Protein AF-A0A438CA06-F1 (afdb_monomer)

Solvent-accessible surface area (backbone atoms only — not comparable to full-atom values): 7254 Å² total; per-residue (Å²): 137,82,88,78,81,80,79,81,86,72,88,80,92,83,79,95,68,85,74,59,73,62,54,66,53,49,55,50,51,52,52,50,49,50,50,53,50,48,55,49,50,52,52,53,49,50,53,51,50,49,52,54,53,49,64,74,41,35,91,70,62,56,69,62,46,73,66,47,52,48,50,53,49,55,50,50,53,51,49,64,60,46,69,79,73,67,50,58,71,82,70,75,50,53,76,92,75,62,50,95,66,70,58,47,68,60,59,51,52,54,61,62,70,77,108

Mean predicted aligned error: 14.15 Å

InterPro domains:
  IPR037191 VPS9 domain superfamily [G3DSA:1.20.1050.80] (66-108)
  IPR037191 VPS9 domain superfamily [SSF109993] (46-101)
  IPR045046 Vacuolar protein sorting-associated protein 9-like [PTHR23101] (30-104)

Organism: Vitis vinifera (NCBI:txid29760)

Secondary structure (DSSP, 8-state):
----PPP-------SS----HHHHHHHHHHHHHHHHHHHHHHHHHHHHHHHHHHHHHHHHHTT-SHHHHHHHHHHHHHHHHHTTT--GGGGT--GGG--TTTTHHHHHHHHHHT-

pLDDT: mean 77.96, std 20.96, range [27.91, 98.12]

Foldseek 3Di:
DDDDDDDPDDDDDDDDDCPPPVPVVVVVVVVVVVVVVVVVVVVVVVVVVCCVVCVVCVVCPPCNDVVSVVVVVVVVVVCVVCVVDDDCVVVVNDPVRDDPCNPVVVVVVVVVVVD

Radius of gyration: 29.39 Å; Cα contacts (8 Å, |Δi|>4): 9; chains: 1; bounding box: 47×54×71 Å

Sequence (115 aa):
MRVQRMPIKGILLEGQGIISSGGWAQESAHNVGKILAFERKYAYFGMGLEKYVMTKLFSRTFAASPEDAKADQEISEKISLLQNFLRPEHLDIPAVLQNEASWLVFNLLDRLSLG

Structure (mmCIF, N/CA/C/O backbone):
data_AF-A0A438CA06-F1
#
_entry.id   AF-A0A438CA06-F1
#
loop_
_atom_site.group_PDB
_atom_site.id
_atom_site.type_symbol
_atom_site.label_atom_id
_atom_site.label_alt_id
_atom_site.label_comp_id
_atom_site.label_asym_id
_atom_site.label_entity_id
_atom_site.label_seq_id
_atom_site.pdbx_PDB_ins_code
_atom_site.Cartn_x
_atom_site.Cartn_y
_atom_site.Cartn_z
_atom_site.occupancy
_atom_site.B_iso_or_equiv
_atom_site.auth_seq_id
_atom_site.auth_comp_id
_atom_site.auth_asym_id
_atom_site.auth_atom_id
_atom_site.pdbx_PDB_model_num
ATOM 1 N N . MET A 1 1 ? -26.625 35.532 -50.909 1.00 38.56 1 MET A N 1
ATOM 2 C CA . MET A 1 1 ? -25.637 35.169 -49.866 1.00 38.56 1 MET A CA 1
ATOM 3 C C . MET A 1 1 ? -24.730 34.090 -50.429 1.00 38.56 1 MET A C 1
ATOM 5 O O . MET A 1 1 ? -25.235 33.037 -50.788 1.00 38.56 1 MET A O 1
ATOM 9 N N . ARG A 1 2 ? -23.436 34.364 -50.629 1.00 27.91 2 ARG A N 1
ATOM 10 C CA . ARG A 1 2 ? -22.525 33.424 -51.299 1.00 27.91 2 ARG A CA 1
ATOM 11 C C . ARG A 1 2 ? -21.562 32.849 -50.258 1.00 27.91 2 ARG A C 1
ATOM 13 O O . ARG A 1 2 ? -20.671 33.548 -49.791 1.00 27.91 2 ARG A O 1
ATOM 20 N N . VAL A 1 3 ? -21.811 31.599 -49.868 1.00 39.62 3 VAL A N 1
ATOM 21 C CA . VAL A 1 3 ? -20.962 30.810 -48.965 1.00 39.62 3 VAL A CA 1
ATOM 22 C C . VAL A 1 3 ? -19.601 30.627 -49.631 1.00 39.62 3 VAL A C 1
ATOM 24 O O . VAL A 1 3 ? -19.507 30.039 -50.708 1.00 39.62 3 VAL A O 1
ATOM 27 N N . GLN A 1 4 ? -18.556 31.161 -49.008 1.00 34.00 4 GLN A N 1
ATOM 28 C CA . GLN A 1 4 ? -17.185 31.058 -49.494 1.00 34.00 4 GLN A CA 1
ATOM 29 C C . GLN A 1 4 ? -16.543 29.837 -48.822 1.00 34.00 4 GLN A C 1
ATOM 31 O O . GLN A 1 4 ? -16.236 29.865 -47.632 1.00 34.00 4 GLN A O 1
ATOM 36 N N . ARG A 1 5 ? -16.410 28.724 -49.559 1.00 41.91 5 ARG A N 1
ATOM 37 C CA . ARG A 1 5 ? -15.628 27.567 -49.091 1.00 41.91 5 ARG A CA 1
ATOM 38 C C . ARG A 1 5 ? -14.157 27.969 -49.035 1.00 41.91 5 ARG A C 1
ATOM 40 O O . ARG A 1 5 ? -13.625 28.472 -50.022 1.00 41.91 5 ARG A O 1
ATOM 47 N N . MET A 1 6 ? -13.521 27.735 -47.892 1.00 30.11 6 MET A N 1
ATOM 48 C CA . MET A 1 6 ? -12.100 28.012 -47.700 1.00 30.11 6 MET A CA 1
ATOM 49 C C . MET A 1 6 ? -11.242 26.905 -48.331 1.00 30.11 6 MET A C 1
ATOM 51 O O . MET A 1 6 ? -11.548 25.726 -48.138 1.00 30.11 6 MET A O 1
ATOM 55 N N . PRO A 1 7 ? -10.180 27.248 -49.080 1.00 37.84 7 PRO A N 1
ATOM 56 C CA . PRO A 1 7 ? -9.285 26.258 -49.656 1.00 37.84 7 PRO A CA 1
ATOM 57 C C . PRO A 1 7 ? -8.347 25.685 -48.585 1.00 37.84 7 PRO A C 1
ATOM 59 O O . PRO A 1 7 ? -7.691 26.423 -47.848 1.00 37.84 7 PRO A O 1
ATOM 62 N N . ILE A 1 8 ? -8.262 24.354 -48.533 1.00 50.34 8 ILE A N 1
ATOM 63 C CA . ILE A 1 8 ? -7.212 23.627 -47.815 1.00 50.34 8 ILE A CA 1
ATOM 64 C C . ILE A 1 8 ? -5.898 23.950 -48.538 1.00 50.34 8 ILE A C 1
ATOM 66 O O . ILE A 1 8 ? -5.726 23.578 -49.699 1.00 50.34 8 ILE A O 1
ATOM 70 N N . LYS A 1 9 ? -5.004 24.711 -47.891 1.00 44.91 9 LYS A N 1
ATOM 71 C CA . LYS A 1 9 ? -3.716 25.138 -48.464 1.00 44.91 9 LYS A CA 1
ATOM 72 C C . LYS A 1 9 ? -2.793 23.931 -48.664 1.00 44.91 9 LYS A C 1
ATOM 74 O O . LYS A 1 9 ? -2.027 23.562 -47.780 1.00 44.91 9 LYS A O 1
ATOM 79 N N . GLY A 1 10 ? -2.871 23.348 -49.856 1.00 40.25 10 GLY A N 1
ATOM 80 C CA . GLY A 1 10 ? -1.798 22.575 -50.462 1.00 40.25 10 GLY A CA 1
ATOM 81 C C . GLY A 1 10 ? -0.692 23.515 -50.943 1.00 40.25 10 GLY A C 1
ATOM 82 O O . GLY A 1 10 ? -0.943 24.434 -51.716 1.00 40.25 10 GLY A O 1
ATOM 83 N N . ILE A 1 11 ? 0.495 23.296 -50.384 1.00 49.81 11 ILE A N 1
ATOM 84 C CA . ILE A 1 11 ? 1.853 23.534 -50.894 1.00 49.81 11 ILE A CA 1
ATOM 85 C C . ILE A 1 11 ? 1.920 24.276 -52.249 1.00 49.81 11 ILE A C 1
ATOM 87 O O . ILE A 1 11 ? 1.615 23.699 -53.289 1.00 49.81 11 ILE A O 1
ATOM 91 N N . LEU A 1 12 ? 2.417 25.519 -52.236 1.00 34.22 12 LEU A N 1
ATOM 92 C CA . LEU A 1 12 ? 2.944 26.204 -53.420 1.00 34.22 12 LEU A CA 1
ATOM 93 C C . LEU A 1 12 ? 4.355 26.714 -53.084 1.00 34.22 12 LEU A C 1
ATOM 95 O O . LEU A 1 12 ? 4.518 27.596 -52.241 1.00 34.22 12 LEU A O 1
ATOM 99 N N . LEU A 1 13 ? 5.363 26.099 -53.703 1.00 49.62 13 LEU A N 1
ATOM 100 C CA . LEU A 1 13 ? 6.709 26.655 -53.825 1.00 49.62 13 LEU A CA 1
ATOM 1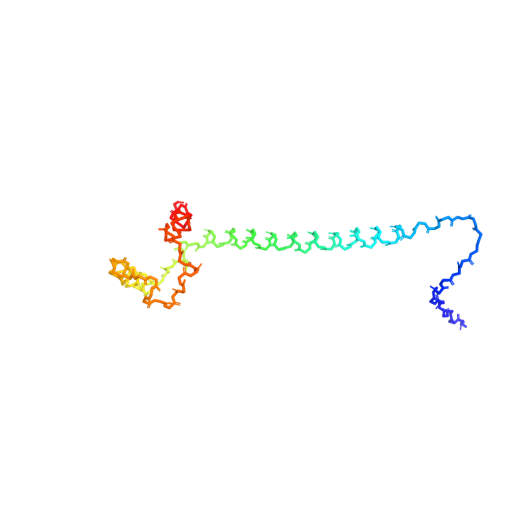01 C C . LEU A 1 13 ? 6.645 27.745 -54.897 1.00 49.62 13 LEU A C 1
ATOM 103 O O . LEU A 1 13 ? 6.065 27.467 -55.936 1.00 49.62 13 LEU A O 1
ATOM 107 N N . GLU A 1 14 ? 7.192 28.936 -54.633 1.00 38.28 14 GLU A N 1
ATOM 108 C CA . GLU A 1 14 ? 7.931 29.810 -55.571 1.00 38.28 14 GLU A CA 1
ATOM 109 C C . GLU A 1 14 ? 8.142 31.202 -54.938 1.00 38.28 14 GLU A C 1
ATOM 111 O O . GLU A 1 14 ? 7.212 31.805 -54.406 1.00 38.28 14 GLU A O 1
ATOM 116 N N . GLY A 1 15 ? 9.375 31.717 -55.026 1.00 37.81 15 GLY A N 1
ATOM 117 C CA . GLY A 1 15 ? 9.696 33.129 -54.780 1.00 37.81 15 GLY A CA 1
ATOM 118 C C . GLY A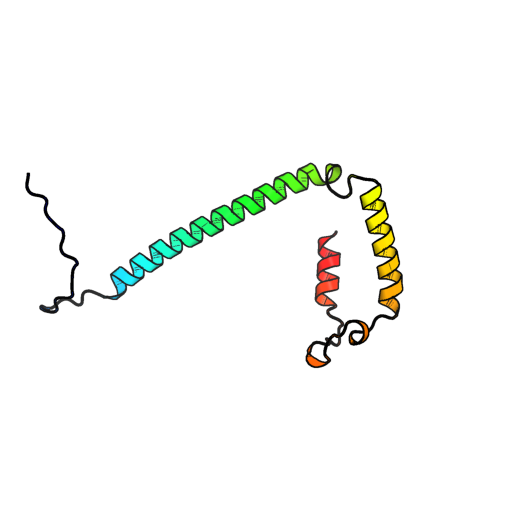 1 15 ? 10.293 33.451 -53.407 1.00 37.81 15 GLY A C 1
ATOM 119 O O . GLY A 1 15 ? 9.577 33.816 -52.487 1.00 37.81 15 GLY A O 1
ATOM 120 N N . GLN A 1 16 ? 11.624 33.343 -53.308 1.00 41.09 16 GLN A N 1
ATOM 121 C CA . GLN A 1 16 ? 12.516 34.023 -52.347 1.00 41.09 16 GLN A CA 1
ATOM 122 C C . GLN A 1 16 ? 11.891 34.429 -51.002 1.00 41.09 16 GLN A C 1
ATOM 124 O O . GLN A 1 16 ? 11.510 35.569 -50.757 1.00 41.09 16 GLN A O 1
ATOM 129 N N . GLY A 1 17 ? 11.865 33.467 -50.097 1.00 39.38 17 GLY A N 1
ATOM 130 C CA . GLY A 1 17 ? 11.504 33.658 -48.709 1.00 39.38 17 GLY A CA 1
ATOM 131 C C . GLY A 1 17 ? 11.412 32.275 -48.118 1.00 39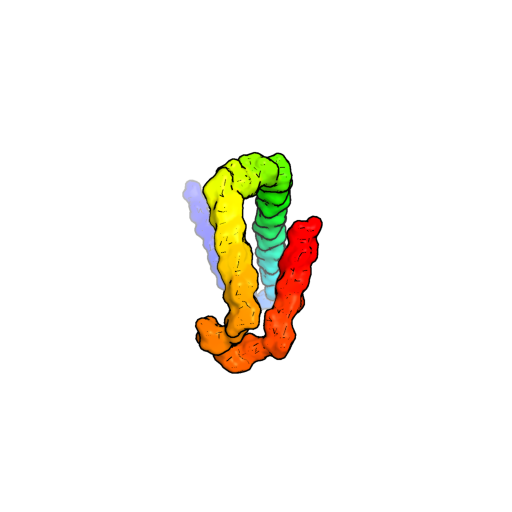.38 17 GLY A C 1
ATOM 132 O O . GLY A 1 17 ? 10.454 31.556 -48.383 1.00 39.38 17 GLY A O 1
ATOM 133 N N . ILE A 1 18 ? 12.442 31.861 -47.385 1.00 39.62 18 ILE A N 1
ATOM 134 C CA . ILE A 1 18 ? 12.373 30.651 -46.571 1.00 39.62 18 ILE A CA 1
ATOM 135 C C . ILE A 1 18 ? 11.232 30.901 -45.580 1.00 39.62 18 ILE A C 1
ATOM 137 O O . ILE A 1 18 ? 11.436 31.516 -44.536 1.00 39.62 18 ILE A O 1
ATOM 141 N N . ILE A 1 19 ? 10.005 30.489 -45.911 1.00 49.81 19 ILE A N 1
ATOM 142 C CA . ILE A 1 19 ? 8.967 30.297 -44.906 1.00 49.81 19 ILE A CA 1
ATOM 143 C C . ILE A 1 19 ? 9.507 29.188 -44.023 1.00 49.81 19 ILE A C 1
ATOM 145 O O . ILE A 1 19 ? 9.473 28.015 -44.386 1.00 49.81 19 ILE A O 1
ATOM 149 N N . SER A 1 20 ? 10.116 29.608 -42.913 1.00 52.44 20 SER A N 1
ATOM 150 C CA . SER A 1 20 ? 10.675 28.736 -41.896 1.00 52.44 20 SER A CA 1
ATOM 151 C C . SER A 1 20 ? 9.589 27.746 -41.501 1.00 52.44 20 SER A C 1
ATOM 153 O O . SER A 1 20 ? 8.660 28.068 -40.758 1.00 52.44 20 SER A O 1
ATOM 155 N N . SER A 1 21 ? 9.697 26.526 -42.021 1.00 51.03 21 SER A N 1
ATOM 156 C CA . SER A 1 21 ? 8.877 25.376 -41.643 1.00 51.03 21 SER A CA 1
ATOM 157 C C . SER A 1 21 ? 8.945 25.113 -40.132 1.00 51.03 21 SER A C 1
ATOM 159 O O . SER A 1 21 ? 8.070 24.451 -39.580 1.00 51.03 21 SER A O 1
ATOM 161 N N . GLY A 1 22 ? 9.927 25.709 -39.444 1.00 54.03 22 GLY A N 1
ATOM 162 C CA . GLY A 1 22 ? 10.053 25.720 -37.993 1.00 54.03 22 GLY A CA 1
ATOM 163 C C . GLY A 1 22 ? 9.021 26.574 -37.247 1.00 54.03 22 GLY A C 1
ATOM 164 O O . GLY A 1 22 ? 8.767 26.273 -36.087 1.00 54.03 22 GLY A O 1
ATOM 165 N N . GLY A 1 23 ? 8.388 27.581 -37.866 1.00 56.56 23 GLY A N 1
ATOM 166 C CA . GLY A 1 23 ? 7.466 28.496 -37.167 1.00 56.56 23 GLY A CA 1
ATOM 167 C C . GLY A 1 23 ? 6.145 27.841 -36.749 1.00 56.56 23 GLY A C 1
ATOM 168 O O . GLY A 1 23 ? 5.762 27.890 -35.583 1.00 56.56 23 GLY A O 1
ATOM 169 N N . TRP A 1 24 ? 5.486 27.139 -37.676 1.00 50.28 24 TRP A N 1
ATOM 170 C CA . TRP A 1 24 ? 4.234 26.416 -37.400 1.00 50.28 24 TRP A CA 1
ATOM 171 C C . TRP A 1 24 ? 4.441 25.245 -36.437 1.00 50.28 24 TRP A C 1
ATOM 173 O O . TRP A 1 24 ? 3.587 24.974 -35.591 1.00 50.28 24 TRP A O 1
ATOM 183 N N . ALA A 1 25 ? 5.589 24.569 -36.542 1.00 58.34 25 ALA A N 1
ATOM 184 C CA . ALA A 1 25 ? 5.974 23.498 -35.633 1.00 58.34 25 ALA A CA 1
ATOM 185 C C . ALA A 1 25 ? 6.282 24.034 -34.222 1.00 58.34 25 ALA A C 1
ATOM 187 O O . ALA A 1 25 ? 5.829 23.440 -33.245 1.00 58.34 25 ALA A O 1
ATOM 188 N N . GLN A 1 26 ? 6.972 25.177 -34.099 1.00 61.22 26 GLN A N 1
ATOM 189 C CA . GLN A 1 26 ? 7.215 25.841 -32.811 1.00 61.22 26 GLN A CA 1
ATOM 190 C C . GLN A 1 26 ? 5.927 26.317 -32.148 1.00 61.22 26 GLN A C 1
ATOM 192 O O . GLN A 1 26 ? 5.735 26.091 -30.956 1.00 61.22 26 GLN A O 1
ATOM 197 N N . GLU A 1 27 ? 5.033 26.956 -32.900 1.00 67.19 27 GLU A N 1
ATOM 198 C CA . GLU A 1 27 ? 3.780 27.467 -32.348 1.00 67.19 27 GLU A CA 1
ATOM 199 C C . GLU A 1 27 ? 2.829 26.332 -31.946 1.00 67.19 27 GLU A C 1
ATOM 201 O O . GLU A 1 27 ? 2.203 26.383 -30.883 1.00 67.19 27 GLU A O 1
ATOM 206 N N . SER A 1 28 ? 2.802 25.246 -32.724 1.00 63.88 28 SER A N 1
ATOM 207 C CA . SER A 1 28 ? 2.079 24.024 -32.355 1.00 63.88 28 SER A CA 1
ATOM 208 C C . SER A 1 28 ? 2.661 23.386 -31.090 1.00 63.88 28 SER A C 1
ATOM 210 O O . SER A 1 28 ? 1.912 23.068 -30.168 1.00 63.88 28 SER A O 1
ATOM 212 N N . ALA A 1 29 ? 3.988 23.262 -30.989 1.00 70.00 29 ALA A N 1
ATOM 213 C CA . ALA A 1 29 ? 4.656 22.715 -29.807 1.00 70.00 29 ALA A CA 1
ATOM 214 C C . ALA A 1 29 ? 4.443 23.581 -28.552 1.00 70.00 29 ALA A C 1
ATOM 216 O O . ALA A 1 29 ? 4.224 23.048 -27.466 1.00 70.00 29 ALA A O 1
ATOM 217 N N . HIS A 1 30 ? 4.440 24.910 -28.690 1.00 77.81 30 HIS A N 1
ATOM 218 C CA . HIS A 1 30 ? 4.159 25.849 -27.598 1.00 77.81 30 HIS A CA 1
ATOM 219 C C . HIS A 1 30 ? 2.730 25.716 -27.068 1.00 77.81 30 HIS A C 1
ATOM 221 O O . HIS A 1 30 ? 2.511 25.679 -25.857 1.00 77.81 30 HIS A O 1
ATOM 227 N N . ASN A 1 31 ? 1.750 25.601 -27.964 1.00 78.31 31 ASN A N 1
ATOM 228 C CA . ASN A 1 31 ? 0.349 25.447 -27.579 1.00 78.31 31 ASN A CA 1
ATOM 229 C C . ASN A 1 31 ? 0.080 24.081 -26.934 1.00 78.31 31 ASN A C 1
ATOM 231 O O . ASN A 1 31 ? -0.588 24.023 -25.901 1.00 78.31 31 ASN A O 1
ATOM 235 N N . VAL A 1 32 ? 0.674 23.004 -27.459 1.00 80.88 32 VAL A N 1
ATOM 236 C CA . VAL A 1 32 ? 0.647 21.682 -26.810 1.00 80.88 32 VAL A CA 1
ATOM 237 C C . VAL A 1 32 ? 1.321 21.743 -25.437 1.00 80.88 32 VAL A C 1
ATOM 239 O O . VAL A 1 32 ? 0.767 21.248 -24.458 1.00 80.88 32 VAL A O 1
ATOM 242 N N . GLY A 1 33 ? 2.464 22.423 -25.321 1.00 81.00 33 GLY A N 1
ATOM 243 C CA . GLY A 1 33 ? 3.154 22.632 -24.048 1.00 81.00 33 GLY A CA 1
ATOM 244 C C . GLY A 1 33 ? 2.293 23.355 -23.008 1.00 81.00 33 GLY A C 1
ATOM 245 O O . GLY A 1 33 ? 2.264 22.947 -21.848 1.00 81.00 33 GLY A O 1
ATOM 246 N N . LYS A 1 34 ? 1.530 24.378 -23.412 1.00 85.00 34 LYS A N 1
ATOM 247 C CA . LYS A 1 34 ? 0.573 25.073 -22.534 1.00 85.00 34 LYS A CA 1
ATOM 248 C C . LYS A 1 34 ? -0.575 24.174 -22.081 1.00 85.00 34 LYS A C 1
ATOM 250 O O . LYS A 1 34 ? -0.940 24.235 -20.910 1.00 85.00 34 LYS A O 1
ATOM 255 N N . ILE A 1 35 ? -1.124 23.350 -22.975 1.00 85.94 35 ILE A N 1
ATOM 256 C CA . ILE A 1 35 ? -2.194 22.397 -22.641 1.00 85.94 35 ILE A CA 1
ATOM 257 C C . ILE A 1 35 ? -1.680 21.369 -21.630 1.00 85.94 35 ILE A C 1
ATOM 259 O O . ILE A 1 35 ? -2.280 21.196 -20.575 1.00 85.94 35 ILE A O 1
ATOM 263 N N . LEU A 1 36 ? -0.516 20.770 -21.885 1.00 84.88 36 LEU A N 1
ATOM 264 C CA . LEU A 1 36 ? 0.092 19.808 -20.964 1.00 84.88 36 LEU A CA 1
ATOM 265 C C . LEU A 1 36 ? 0.447 20.448 -19.613 1.00 84.88 36 LEU A C 1
ATOM 267 O O . LEU A 1 36 ? 0.275 19.828 -18.565 1.00 84.88 36 LEU A O 1
ATOM 271 N N . ALA A 1 37 ? 0.928 21.695 -19.609 1.00 86.19 37 ALA A N 1
ATOM 272 C CA . ALA A 1 37 ? 1.197 22.433 -18.376 1.00 86.19 37 ALA A CA 1
ATOM 273 C C . ALA A 1 37 ? -0.090 22.724 -17.590 1.00 86.19 37 ALA A C 1
ATOM 275 O O . ALA A 1 37 ? -0.097 22.636 -16.362 1.00 86.19 37 ALA A O 1
ATOM 276 N N . PHE A 1 38 ? -1.179 23.041 -18.290 1.00 91.75 38 PHE A N 1
ATOM 277 C CA . PHE A 1 38 ? -2.497 23.208 -17.696 1.00 91.75 38 PHE A CA 1
ATOM 278 C C . PHE A 1 38 ? -2.980 21.891 -17.083 1.00 91.75 38 PHE A C 1
ATOM 280 O O . PHE A 1 38 ? -3.236 21.863 -15.887 1.00 91.75 38 PHE A O 1
ATOM 287 N N . GLU A 1 39 ? -3.001 20.784 -17.826 1.00 87.88 39 GLU A N 1
ATOM 288 C CA . GLU A 1 39 ? -3.425 19.475 -17.302 1.00 87.88 39 GLU A CA 1
ATOM 289 C C . GLU A 1 39 ? -2.632 19.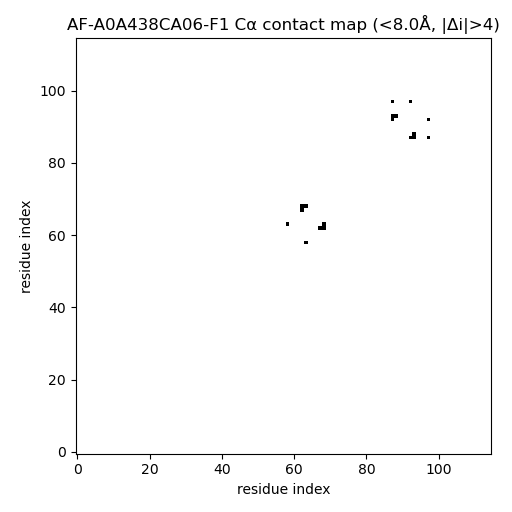059 -16.059 1.00 87.88 39 GLU A C 1
ATOM 291 O O . GLU A 1 39 ? -3.218 18.695 -15.036 1.00 87.88 39 GLU A O 1
ATOM 296 N N . ARG A 1 40 ? -1.302 19.224 -16.085 1.00 91.94 40 ARG A N 1
ATOM 297 C CA . ARG A 1 40 ? -0.463 18.994 -14.901 1.00 91.94 40 ARG A CA 1
ATOM 298 C C . ARG A 1 40 ? -0.864 19.892 -13.739 1.00 91.94 40 ARG A C 1
ATOM 300 O O . ARG A 1 40 ? -0.954 19.412 -12.616 1.00 91.94 40 ARG A O 1
ATOM 307 N N . LYS A 1 41 ? -1.125 21.180 -13.978 1.00 93.62 41 LYS A N 1
ATOM 308 C CA . LYS A 1 41 ? -1.553 22.120 -12.931 1.00 93.62 41 LYS A CA 1
ATOM 309 C C . LYS A 1 41 ? -2.851 21.667 -12.257 1.00 93.62 41 LYS A C 1
ATOM 311 O O . LYS A 1 41 ? -2.941 21.766 -11.036 1.00 93.62 41 LYS A O 1
ATOM 316 N N . TYR A 1 42 ? -3.824 21.151 -13.010 1.00 92.62 42 TYR A N 1
ATOM 317 C CA . TYR A 1 42 ? -5.061 20.613 -12.429 1.00 92.62 42 TYR A CA 1
ATOM 318 C C . TYR A 1 42 ? -4.812 19.329 -11.644 1.00 92.62 42 TYR A C 1
ATOM 320 O O . TYR A 1 42 ? -5.350 19.191 -10.550 1.00 92.62 42 TYR A O 1
ATOM 328 N N . ALA A 1 43 ? -3.951 18.438 -12.141 1.00 94.12 43 ALA A N 1
ATOM 329 C CA . ALA A 1 43 ? -3.552 17.247 -11.398 1.00 94.12 43 ALA A CA 1
ATOM 330 C C . ALA A 1 43 ? -2.863 17.612 -10.069 1.00 94.12 43 ALA A C 1
ATOM 332 O O . ALA A 1 43 ? -3.251 17.115 -9.016 1.00 94.12 43 ALA A O 1
ATOM 333 N N . TYR A 1 44 ? -1.906 18.548 -10.083 1.00 95.31 44 TYR A N 1
ATOM 334 C CA . TYR A 1 44 ? -1.256 19.046 -8.865 1.00 95.31 44 TYR A CA 1
ATOM 335 C C . TYR A 1 44 ? -2.242 19.710 -7.903 1.00 95.31 44 TYR A C 1
ATOM 337 O O . TYR A 1 44 ? -2.144 19.505 -6.694 1.00 95.31 44 TYR A O 1
ATOM 345 N N . PHE A 1 45 ? -3.195 20.489 -8.420 1.00 97.31 45 PHE A N 1
ATOM 346 C CA . PHE A 1 45 ? -4.238 21.097 -7.599 1.00 97.31 45 PHE A CA 1
ATOM 347 C C . PHE A 1 45 ? -5.133 20.038 -6.945 1.00 97.31 45 PHE A C 1
ATOM 349 O O . PHE A 1 45 ? -5.371 20.112 -5.742 1.00 97.31 45 PHE A O 1
ATOM 356 N N . GLY A 1 46 ? -5.573 19.034 -7.708 1.00 96.88 46 GLY A N 1
ATOM 357 C CA . GLY A 1 46 ? -6.358 17.909 -7.201 1.00 96.88 46 GLY A CA 1
ATOM 358 C C . GLY A 1 46 ? -5.626 17.142 -6.101 1.00 96.88 46 GLY A C 1
ATOM 359 O O . GLY A 1 46 ? -6.166 16.997 -5.008 1.00 96.88 46 GLY A O 1
ATOM 360 N N . MET A 1 47 ? -4.365 16.761 -6.337 1.00 95.88 47 MET A N 1
ATOM 361 C CA . MET A 1 47 ? -3.529 16.098 -5.325 1.00 95.88 47 MET A CA 1
ATOM 362 C C . MET A 1 47 ? -3.333 16.963 -4.072 1.00 95.88 47 MET A C 1
ATOM 364 O O . MET A 1 47 ? -3.361 16.464 -2.950 1.00 95.88 47 MET A O 1
ATOM 368 N N . GLY A 1 48 ? -3.138 18.275 -4.242 1.00 96.69 48 GLY A N 1
ATOM 369 C CA . GLY A 1 48 ? -2.994 19.206 -3.123 1.00 96.69 48 GLY A CA 1
ATOM 370 C C . GLY A 1 48 ? -4.268 19.316 -2.284 1.00 96.69 48 GLY A C 1
ATOM 371 O O . GLY A 1 48 ? -4.200 19.314 -1.053 1.00 96.69 48 GLY A O 1
ATOM 372 N N . LEU A 1 49 ? -5.426 19.375 -2.944 1.00 98.12 49 LEU A N 1
ATOM 373 C CA . LEU A 1 49 ? -6.727 19.404 -2.286 1.00 98.12 49 LEU A CA 1
ATOM 374 C C . LEU A 1 49 ? -7.002 18.096 -1.539 1.00 98.12 49 LEU A C 1
ATOM 376 O O . LEU A 1 49 ? -7.375 18.143 -0.369 1.00 98.12 49 LEU A O 1
ATOM 380 N N . GLU A 1 50 ? -6.768 16.949 -2.178 1.00 97.12 50 GLU A N 1
ATOM 381 C CA . GLU A 1 50 ? -6.899 15.630 -1.554 1.00 97.12 50 GLU A CA 1
ATOM 382 C C . GLU A 1 50 ? -6.013 15.527 -0.313 1.00 97.12 50 GLU A C 1
ATOM 384 O O . GLU A 1 50 ? -6.516 15.245 0.774 1.00 97.12 50 GLU A O 1
ATOM 389 N N . LYS A 1 51 ? -4.722 15.868 -0.431 1.00 96.44 51 LYS A N 1
ATOM 390 C CA . LYS A 1 51 ? -3.796 15.881 0.707 1.00 96.44 51 LYS A CA 1
ATOM 391 C C . LYS A 1 51 ? -4.327 16.749 1.842 1.00 96.44 51 LYS A C 1
ATOM 393 O O . LYS A 1 51 ? -4.314 16.315 2.992 1.00 96.44 51 LYS A O 1
ATOM 398 N N . TYR A 1 52 ? -4.787 17.964 1.544 1.00 97.19 52 TYR A N 1
ATOM 399 C CA . TYR A 1 52 ? -5.313 18.874 2.559 1.00 97.19 52 TYR A CA 1
ATOM 400 C C . TYR A 1 52 ? -6.535 18.282 3.272 1.00 97.19 52 TYR A C 1
ATOM 402 O O . TYR A 1 52 ? -6.560 18.229 4.502 1.00 97.19 52 TYR A O 1
ATOM 410 N N . VAL A 1 53 ? -7.525 17.807 2.513 1.00 97.75 53 VAL A N 1
ATOM 411 C CA . VAL A 1 53 ? -8.770 17.247 3.056 1.00 97.75 53 VAL A CA 1
ATOM 412 C C . VAL A 1 53 ? -8.492 15.977 3.860 1.00 97.75 53 VAL A C 1
ATOM 414 O O . VAL A 1 53 ? -8.889 15.899 5.023 1.00 97.75 53 VAL A O 1
ATOM 417 N N . MET A 1 54 ? -7.756 15.021 3.292 1.00 96.81 54 MET A N 1
ATOM 418 C CA . MET A 1 54 ? -7.454 13.743 3.942 1.00 96.81 54 MET A CA 1
ATOM 419 C C . MET A 1 54 ? -6.607 13.930 5.199 1.00 96.81 54 MET A C 1
ATOM 421 O O . MET A 1 54 ? -6.886 13.307 6.217 1.00 96.81 54 MET A O 1
ATOM 425 N N . THR A 1 55 ? -5.651 14.864 5.195 1.00 95.69 55 THR A N 1
ATOM 426 C CA . THR A 1 55 ? -4.859 15.182 6.397 1.00 95.69 55 THR A CA 1
ATOM 427 C C . THR A 1 55 ? -5.743 15.737 7.517 1.00 95.69 55 THR A C 1
ATOM 429 O O . THR A 1 55 ? -5.544 15.420 8.687 1.00 95.69 55 THR A O 1
ATOM 432 N N . LYS A 1 56 ? -6.746 16.562 7.187 1.00 96.56 56 LYS A N 1
ATOM 433 C CA . LYS A 1 56 ? -7.682 17.113 8.183 1.00 96.56 56 LYS A CA 1
ATOM 434 C C . LYS A 1 56 ? -8.668 16.077 8.717 1.00 96.56 56 LYS A C 1
ATOM 436 O O . LYS A 1 56 ? -9.110 16.209 9.856 1.00 96.56 56 LYS A O 1
ATOM 441 N N . LEU A 1 57 ? -9.015 15.075 7.916 1.00 96.75 57 LEU A N 1
ATOM 442 C CA . LEU A 1 57 ? -9.950 14.013 8.289 1.00 96.75 57 LEU A CA 1
ATOM 443 C C . LEU A 1 57 ? -9.263 12.741 8.806 1.00 96.75 57 LEU A C 1
ATOM 445 O O . LEU A 1 57 ? -9.968 11.824 9.225 1.00 96.75 57 LEU A O 1
ATOM 449 N N . PHE A 1 58 ? -7.927 12.689 8.815 1.00 94.25 58 PHE A N 1
ATOM 450 C CA . PHE A 1 58 ? -7.135 11.490 9.103 1.00 94.25 58 PHE A CA 1
ATOM 451 C C . PHE A 1 58 ? -7.598 10.760 10.368 1.00 94.25 58 PHE A C 1
ATOM 453 O O . PHE A 1 58 ? -8.007 9.608 10.293 1.00 94.25 58 PHE A O 1
ATOM 460 N N . SER A 1 59 ? -7.676 11.454 11.507 1.00 91.50 59 SER A N 1
ATOM 461 C CA . SER A 1 59 ? -8.065 10.850 12.793 1.00 91.50 59 SER A CA 1
ATOM 462 C C . SER A 1 59 ? -9.496 10.307 12.851 1.00 91.50 59 SER A C 1
ATOM 464 O O . SER A 1 59 ? -9.838 9.595 13.788 1.00 91.50 59 SER A O 1
ATOM 466 N N . ARG A 1 60 ? -10.353 10.676 11.894 1.00 93.50 60 ARG A N 1
ATOM 467 C CA . ARG A 1 60 ? -11.755 10.242 11.823 1.00 93.50 60 ARG A CA 1
ATOM 468 C C . ARG A 1 60 ? -11.999 9.161 10.779 1.00 93.50 60 ARG A C 1
ATOM 470 O O . ARG A 1 60 ? -13.077 8.580 10.777 1.00 93.50 60 ARG A O 1
ATOM 477 N N . THR A 1 61 ? -11.068 8.973 9.850 1.00 92.31 61 THR A N 1
ATOM 478 C CA . THR A 1 61 ? -11.283 8.158 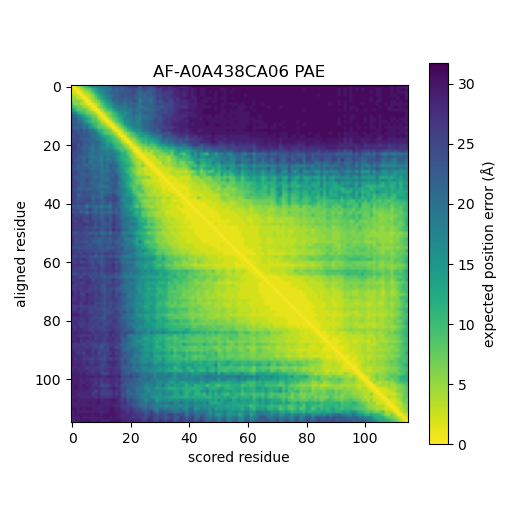8.644 1.00 92.31 61 THR A CA 1
ATOM 479 C C . THR A 1 61 ? -10.239 7.063 8.471 1.00 92.31 61 THR A C 1
ATOM 481 O O . THR A 1 61 ? -10.552 6.039 7.877 1.00 92.31 61 THR A O 1
ATOM 484 N N . PHE A 1 62 ? -9.032 7.235 9.012 1.00 93.62 62 PHE A N 1
ATOM 485 C CA . PHE A 1 62 ? -7.994 6.212 9.002 1.00 93.62 62 PHE A CA 1
ATOM 486 C C . PHE A 1 62 ? -8.167 5.259 10.190 1.00 93.62 62 PHE A C 1
ATOM 488 O O . PHE A 1 62 ? -8.261 5.732 11.323 1.00 93.62 62 PHE A O 1
ATOM 495 N N . ALA A 1 63 ? -8.220 3.947 9.923 1.00 91.44 63 ALA A N 1
ATOM 496 C CA . ALA A 1 63 ? -8.467 2.895 10.921 1.00 91.44 63 ALA A CA 1
ATOM 497 C C . ALA A 1 63 ? -9.630 3.241 11.877 1.00 91.44 63 ALA A C 1
ATOM 499 O O . ALA A 1 63 ? -9.538 3.095 13.096 1.00 91.44 63 ALA A O 1
ATOM 500 N N . ALA A 1 64 ? -10.710 3.798 11.316 1.00 90.56 64 ALA A N 1
ATOM 501 C CA . ALA A 1 64 ? -11.792 4.393 12.094 1.00 90.56 64 ALA A CA 1
ATOM 502 C C . ALA A 1 64 ? -12.662 3.342 12.801 1.00 90.56 64 ALA A C 1
ATOM 504 O O . ALA A 1 64 ? -13.317 3.665 13.795 1.00 90.56 64 ALA A O 1
ATOM 505 N N . SER A 1 65 ? -12.689 2.106 12.288 1.00 94.19 65 SER A N 1
ATOM 506 C CA . SER A 1 65 ? -13.413 0.994 12.898 1.00 94.19 65 SER A CA 1
ATOM 507 C C . SER A 1 65 ? -12.472 0.085 13.705 1.00 94.19 65 SER A C 1
ATOM 509 O O . SER A 1 65 ? -11.303 -0.083 13.343 1.00 94.19 65 SER A O 1
ATOM 511 N N . PRO A 1 66 ? -12.946 -0.525 14.806 1.00 92.69 66 PRO A N 1
ATOM 512 C CA . PRO A 1 66 ? -12.149 -1.495 15.556 1.00 92.69 66 PRO A CA 1
ATOM 513 C C . PRO A 1 66 ? -11.809 -2.743 14.727 1.00 92.69 66 PRO A C 1
ATOM 515 O O . PRO A 1 66 ? -10.805 -3.402 14.999 1.00 92.69 66 PRO A O 1
ATOM 518 N N . GLU A 1 67 ? -12.609 -3.065 13.710 1.00 95.31 67 GLU A N 1
ATOM 519 C CA . GLU A 1 67 ? -12.335 -4.139 12.759 1.00 95.31 67 GLU A CA 1
ATOM 520 C C . GLU A 1 67 ? -11.080 -3.857 11.923 1.00 95.31 67 GLU A C 1
ATOM 522 O O . GLU A 1 67 ? -10.267 -4.766 11.750 1.00 95.31 67 GLU A O 1
ATOM 527 N N . ASP A 1 68 ? -10.882 -2.610 11.477 1.00 94.56 68 ASP A N 1
ATOM 528 C CA . ASP A 1 68 ? -9.681 -2.199 10.735 1.00 94.56 68 ASP A CA 1
ATOM 529 C C . ASP A 1 68 ? -8.430 -2.357 11.608 1.00 94.56 68 ASP A C 1
ATOM 531 O O . ASP A 1 68 ? -7.472 -3.021 11.219 1.00 94.56 68 ASP A O 1
ATOM 535 N N . ALA A 1 69 ? -8.475 -1.843 12.843 1.00 92.62 69 ALA A N 1
ATOM 536 C CA . ALA A 1 69 ? -7.355 -1.944 13.780 1.00 92.62 69 ALA A CA 1
ATOM 537 C C . ALA A 1 69 ? -7.003 -3.404 14.115 1.00 92.62 69 ALA A C 1
ATOM 539 O O . ALA A 1 69 ? -5.832 -3.761 14.266 1.00 92.62 69 ALA A O 1
ATOM 540 N N . LYS A 1 70 ? -8.017 -4.270 14.220 1.00 96.25 70 LYS A N 1
ATOM 541 C CA . LYS A 1 70 ? -7.814 -5.704 14.427 1.00 96.25 70 LYS A CA 1
ATOM 542 C C . LYS A 1 70 ? -7.167 -6.357 13.204 1.00 96.25 70 LYS A C 1
ATOM 544 O O . LYS A 1 70 ? -6.239 -7.145 13.369 1.00 96.25 70 LYS A O 1
ATOM 549 N N . ALA A 1 71 ? -7.635 -6.039 11.998 1.00 95.75 71 ALA A N 1
ATOM 550 C CA . ALA A 1 71 ? -7.066 -6.567 10.763 1.00 95.75 71 ALA A CA 1
ATOM 551 C C . ALA A 1 71 ? -5.596 -6.146 10.593 1.00 95.75 71 ALA A C 1
ATOM 553 O O . ALA A 1 71 ? -4.756 -6.997 10.298 1.00 95.75 71 ALA A O 1
ATOM 554 N N . ASP A 1 72 ? -5.275 -4.879 10.863 1.00 94.75 72 ASP A N 1
ATOM 555 C CA . ASP A 1 72 ? -3.907 -4.352 10.822 1.00 94.75 72 ASP A CA 1
ATOM 556 C C . ASP A 1 72 ? -2.984 -5.109 11.786 1.00 94.75 72 ASP A C 1
ATOM 558 O O . ASP A 1 72 ? -1.881 -5.521 11.414 1.00 94.75 72 ASP A O 1
ATOM 562 N N . GLN A 1 73 ? -3.455 -5.361 13.011 1.00 95.94 73 GLN A N 1
ATOM 563 C CA . GLN A 1 73 ? -2.706 -6.116 14.012 1.00 95.94 73 GLN A CA 1
ATOM 564 C C . GLN A 1 73 ? -2.491 -7.576 13.584 1.00 95.94 73 GLN A C 1
ATOM 566 O O . GLN A 1 73 ? -1.364 -8.070 13.626 1.00 95.94 73 GLN A O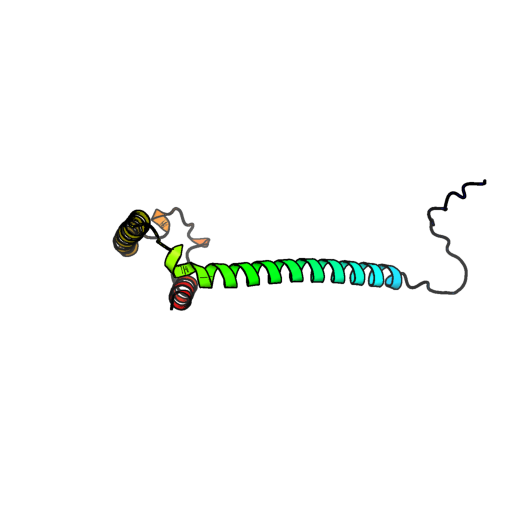 1
ATOM 571 N N . GLU A 1 74 ? -3.540 -8.261 13.120 1.00 97.25 74 GLU A N 1
ATOM 572 C CA . GLU A 1 74 ? -3.440 -9.646 12.647 1.00 97.25 74 GLU A CA 1
ATOM 573 C C . GLU A 1 74 ? -2.477 -9.782 11.457 1.00 97.25 74 GLU A C 1
ATOM 575 O O . GLU A 1 74 ? -1.732 -10.760 11.358 1.00 97.25 74 GLU A O 1
ATOM 580 N N . ILE A 1 75 ? -2.490 -8.817 10.533 1.00 96.69 75 ILE A N 1
ATOM 581 C CA . ILE A 1 75 ? -1.578 -8.784 9.385 1.00 96.69 75 ILE A CA 1
ATOM 582 C C . ILE A 1 75 ? -0.145 -8.523 9.855 1.00 96.69 75 ILE A C 1
ATOM 584 O O . ILE A 1 75 ? 0.766 -9.240 9.438 1.00 96.69 75 ILE A O 1
ATOM 588 N N . SER A 1 76 ? 0.056 -7.558 10.754 1.00 95.00 76 SER A N 1
ATOM 589 C CA . SER A 1 76 ? 1.366 -7.229 11.329 1.00 95.00 76 SER A CA 1
ATOM 590 C C . SER A 1 76 ? 2.008 -8.436 12.020 1.00 95.00 76 SER A C 1
ATOM 592 O O . SER A 1 76 ? 3.173 -8.756 11.773 1.00 95.00 76 SER A O 1
ATOM 594 N N . GLU A 1 77 ? 1.237 -9.184 12.811 1.00 96.25 77 GLU A N 1
ATOM 595 C CA . GLU A 1 77 ? 1.702 -10.409 13.469 1.00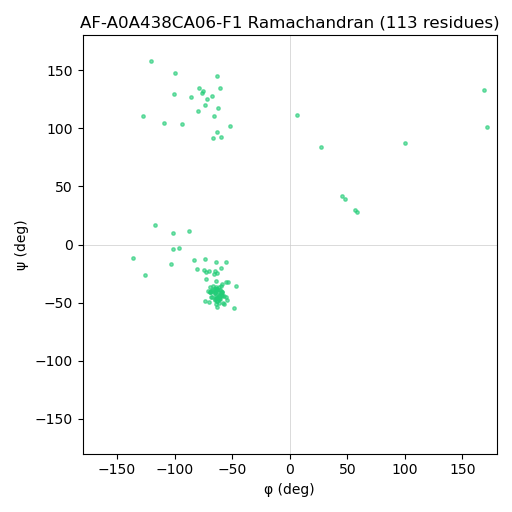 96.25 77 GLU A CA 1
ATOM 596 C C . GLU A 1 77 ? 2.103 -11.486 12.460 1.00 96.25 77 GLU A C 1
ATOM 598 O O . GLU A 1 77 ? 3.185 -12.069 12.563 1.00 96.25 77 GLU A O 1
ATOM 603 N N . LYS A 1 78 ? 1.270 -11.723 11.440 1.00 96.06 78 LYS A N 1
ATOM 604 C CA . LYS A 1 78 ? 1.567 -12.700 10.383 1.00 96.06 78 LYS A CA 1
ATOM 605 C C . LYS A 1 78 ? 2.837 -12.326 9.623 1.00 96.06 78 LYS A C 1
ATOM 607 O O . LYS A 1 78 ? 3.700 -13.183 9.442 1.00 96.06 78 LYS A O 1
ATOM 612 N N . ILE A 1 79 ? 2.989 -11.063 9.224 1.00 94.88 79 ILE A N 1
ATOM 613 C CA . ILE A 1 79 ? 4.199 -10.576 8.545 1.00 94.88 79 ILE A CA 1
ATOM 614 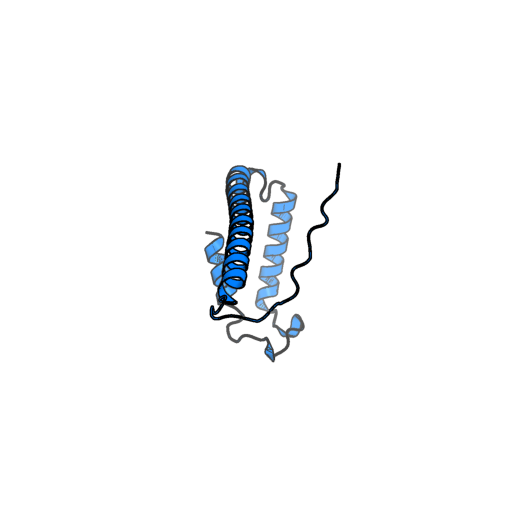C C . ILE A 1 79 ? 5.418 -10.752 9.453 1.00 94.88 79 ILE A C 1
ATOM 616 O O . ILE A 1 79 ? 6.436 -11.271 9.000 1.00 94.88 79 ILE A O 1
ATOM 620 N N . SER A 1 80 ? 5.303 -10.403 10.737 1.00 92.62 80 SER A N 1
ATOM 621 C CA . SER A 1 80 ? 6.392 -10.524 11.711 1.00 92.62 80 SER A CA 1
ATOM 622 C C . SER A 1 80 ? 6.895 -11.959 11.878 1.00 92.62 80 SER A C 1
ATOM 624 O O . SER A 1 80 ? 8.093 -12.188 12.040 1.00 92.62 80 SER A O 1
ATOM 626 N N . LEU A 1 81 ? 5.997 -12.942 11.793 1.00 94.50 81 LEU A N 1
ATOM 627 C CA . LEU A 1 81 ? 6.359 -14.356 11.833 1.00 94.50 81 LEU A CA 1
ATOM 628 C C . LEU A 1 81 ? 7.013 -14.812 10.525 1.00 94.50 81 LEU A C 1
ATOM 630 O O . LEU A 1 81 ? 8.069 -15.447 10.555 1.00 94.50 81 LEU A O 1
ATOM 634 N N . LEU A 1 82 ? 6.400 -14.474 9.388 1.00 94.06 82 LEU A N 1
ATOM 635 C CA . LEU A 1 82 ? 6.832 -14.916 8.063 1.00 94.06 82 LEU A CA 1
ATOM 636 C C . LEU A 1 82 ? 8.183 -14.313 7.648 1.00 94.06 82 LEU A C 1
ATOM 638 O O . LEU A 1 82 ? 9.023 -15.019 7.089 1.00 94.06 82 LEU A O 1
ATOM 642 N N . GLN A 1 83 ? 8.438 -13.040 7.964 1.00 90.25 83 GLN A N 1
ATOM 643 C CA . GLN A 1 83 ? 9.670 -12.341 7.570 1.00 90.25 83 GLN A CA 1
ATOM 644 C C . GLN A 1 83 ? 10.954 -12.993 8.114 1.00 90.25 83 GLN A C 1
ATOM 646 O O . GLN A 1 83 ? 12.028 -12.767 7.568 1.00 90.25 83 GLN A O 1
ATOM 651 N N . ASN A 1 84 ? 10.863 -13.814 9.168 1.00 89.50 84 ASN A N 1
ATOM 652 C CA . ASN A 1 84 ? 12.027 -14.478 9.761 1.00 89.50 84 ASN A CA 1
ATOM 653 C C . ASN A 1 84 ? 12.564 -15.637 8.912 1.00 89.50 84 ASN A C 1
ATOM 655 O O . ASN A 1 84 ? 13.707 -16.048 9.101 1.00 89.50 84 ASN A O 1
ATOM 659 N N . PHE A 1 85 ? 11.741 -16.211 8.030 1.00 92.94 85 PHE A N 1
ATOM 660 C CA . PHE A 1 85 ? 12.111 -17.420 7.288 1.00 92.94 85 PHE A CA 1
ATOM 661 C C . PHE A 1 85 ? 11.751 -17.398 5.801 1.00 92.94 85 PHE A C 1
ATOM 663 O O . PHE A 1 85 ? 12.215 -18.279 5.069 1.00 92.94 85 PHE A O 1
ATOM 670 N N . LEU A 1 86 ? 10.945 -16.431 5.350 1.00 91.38 86 LEU A N 1
ATOM 671 C CA . LEU A 1 86 ? 10.661 -16.244 3.932 1.00 91.38 86 LEU A CA 1
ATOM 672 C C . LEU A 1 86 ? 11.949 -15.951 3.157 1.00 91.38 86 LEU A C 1
ATOM 674 O O . LEU A 1 86 ? 12.766 -15.120 3.549 1.00 91.38 86 LEU A O 1
ATOM 678 N N . ARG A 1 87 ? 12.100 -16.630 2.023 1.00 90.00 87 ARG A N 1
ATOM 679 C CA . ARG A 1 87 ? 13.142 -16.386 1.028 1.00 90.00 87 ARG A CA 1
ATOM 680 C C . ARG A 1 87 ? 12.502 -16.041 -0.315 1.00 90.00 87 ARG A C 1
ATOM 682 O O . ARG A 1 87 ? 11.357 -16.435 -0.544 1.00 90.00 87 ARG A O 1
ATOM 689 N N . PRO A 1 88 ? 13.217 -15.359 -1.226 1.00 90.44 88 PRO A N 1
ATOM 690 C CA . PRO A 1 88 ? 12.666 -14.993 -2.529 1.00 90.44 88 PRO A CA 1
ATOM 691 C C . PRO A 1 88 ? 12.121 -16.194 -3.321 1.00 90.44 88 PRO A C 1
ATOM 693 O O . PRO A 1 88 ? 11.116 -16.068 -4.018 1.00 90.44 88 PRO A O 1
ATOM 696 N N . GLU A 1 89 ? 12.721 -17.379 -3.154 1.00 91.75 89 GLU A N 1
ATOM 697 C CA . GLU A 1 89 ? 12.270 -18.616 -3.811 1.00 91.75 89 GLU A CA 1
ATOM 698 C C . GLU A 1 89 ? 10.888 -19.088 -3.339 1.00 91.75 89 GLU A C 1
ATOM 700 O O . GLU A 1 89 ? 10.204 -19.786 -4.077 1.00 91.75 89 GLU A O 1
ATOM 705 N N . HIS A 1 90 ? 10.455 -18.726 -2.125 1.00 92.94 90 HIS A N 1
ATOM 706 C CA . HIS A 1 90 ? 9.116 -19.067 -1.622 1.00 92.94 90 HIS A CA 1
ATOM 707 C C . HIS A 1 90 ? 8.004 -18.239 -2.275 1.00 92.94 90 HIS A C 1
ATOM 709 O O . HIS A 1 90 ? 6.834 -18.559 -2.092 1.00 92.94 90 HIS A O 1
ATOM 715 N N . LEU A 1 91 ? 8.367 -17.171 -2.991 1.00 92.31 91 LEU A N 1
ATOM 716 C CA . LEU A 1 91 ? 7.460 -16.229 -3.652 1.00 92.31 91 LEU A CA 1
ATOM 717 C C . LEU A 1 91 ? 7.636 -16.235 -5.181 1.00 92.31 91 LEU A C 1
ATOM 719 O O . LEU A 1 91 ? 7.232 -15.284 -5.847 1.00 92.31 91 LEU A O 1
ATOM 723 N N . ASP A 1 92 ? 8.287 -17.269 -5.726 1.00 93.38 92 ASP A N 1
ATOM 724 C CA . ASP A 1 92 ? 8.585 -17.414 -7.156 1.00 93.38 92 ASP A CA 1
ATOM 725 C C . ASP A 1 92 ? 9.393 -16.245 -7.752 1.00 93.38 92 ASP A C 1
ATOM 727 O O . ASP A 1 92 ? 9.286 -15.938 -8.941 1.00 93.38 92 ASP A O 1
ATOM 731 N N . ILE A 1 93 ? 10.234 -15.583 -6.945 1.00 91.75 93 ILE A N 1
ATOM 732 C CA . ILE A 1 93 ? 11.076 -14.475 -7.411 1.00 91.75 93 ILE A CA 1
ATOM 733 C C . ILE A 1 93 ? 12.307 -15.043 -8.140 1.00 91.75 93 ILE A C 1
ATOM 735 O O . ILE A 1 93 ? 13.164 -15.671 -7.504 1.00 91.75 93 ILE A O 1
ATOM 739 N N . PRO A 1 94 ? 12.460 -14.797 -9.458 1.00 91.06 94 PRO A N 1
ATOM 740 C CA . PRO A 1 94 ? 13.588 -15.307 -10.230 1.00 91.06 94 PRO A CA 1
ATOM 741 C C . PRO A 1 94 ? 14.928 -14.754 -9.734 1.00 91.06 94 PRO A C 1
ATOM 743 O O . PRO A 1 94 ? 15.025 -13.573 -9.407 1.00 91.06 94 PRO A O 1
ATOM 746 N N . ALA A 1 95 ? 15.989 -15.566 -9.794 1.00 87.62 95 ALA A N 1
ATOM 747 C CA . ALA A 1 95 ? 17.340 -15.186 -9.357 1.00 87.62 95 ALA A CA 1
ATOM 748 C C . ALA A 1 95 ? 17.867 -13.886 -10.002 1.00 87.62 95 ALA A C 1
ATOM 750 O O . ALA A 1 95 ? 18.563 -13.117 -9.352 1.00 87.62 95 ALA A O 1
ATOM 751 N N . VAL A 1 96 ? 17.483 -13.592 -11.252 1.00 89.19 96 VAL A N 1
ATOM 752 C CA . VAL A 1 96 ? 17.862 -12.345 -11.951 1.00 89.19 96 VAL A CA 1
ATOM 753 C C . VAL A 1 96 ? 17.277 -11.079 -11.306 1.00 89.19 96 VAL A C 1
ATOM 755 O O . VAL A 1 96 ? 17.811 -9.991 -11.499 1.00 89.19 96 VAL A O 1
ATOM 758 N N . LEU A 1 97 ? 16.187 -11.209 -10.543 1.00 85.62 97 LEU A N 1
ATOM 759 C CA . LEU A 1 97 ? 15.531 -10.114 -9.819 1.00 85.62 97 LEU A CA 1
ATOM 760 C C . LEU A 1 97 ? 15.880 -10.099 -8.325 1.00 85.62 97 LEU A C 1
ATOM 762 O O . LEU A 1 97 ? 15.441 -9.201 -7.602 1.00 85.62 97 LEU A O 1
ATOM 766 N N . GLN A 1 98 ? 16.643 -11.084 -7.846 1.00 85.31 98 GLN A N 1
ATOM 767 C CA . GLN A 1 98 ? 17.055 -11.126 -6.452 1.00 85.31 98 GLN A CA 1
ATOM 768 C C . GLN A 1 98 ? 18.104 -10.043 -6.198 1.00 85.31 98 GLN A C 1
ATOM 770 O O . GLN A 1 98 ? 19.124 -9.947 -6.877 1.00 85.31 98 GLN A O 1
ATOM 775 N N . ASN A 1 99 ? 17.824 -9.198 -5.211 1.00 85.88 99 ASN A N 1
ATOM 776 C CA . ASN A 1 99 ? 18.713 -8.135 -4.780 1.00 85.88 99 ASN A CA 1
ATOM 777 C C . ASN A 1 99 ? 19.459 -8.583 -3.521 1.00 85.88 99 ASN A C 1
ATOM 779 O O . ASN A 1 99 ? 18.823 -8.982 -2.548 1.00 85.88 99 ASN A O 1
ATOM 783 N N . GLU A 1 100 ? 20.786 -8.454 -3.509 1.00 80.25 100 GLU A N 1
ATOM 784 C CA . GLU A 1 100 ? 21.620 -8.870 -2.368 1.00 80.25 100 GLU A CA 1
ATOM 785 C C . GLU A 1 100 ? 21.252 -8.144 -1.065 1.00 80.25 100 GLU A C 1
ATOM 787 O O . GLU A 1 100 ? 21.284 -8.731 0.013 1.00 80.25 100 GLU A O 1
ATOM 792 N N . ALA A 1 101 ? 20.828 -6.881 -1.157 1.00 82.38 101 ALA A N 1
ATOM 793 C CA . ALA A 1 101 ? 20.375 -6.090 -0.018 1.00 82.38 101 ALA A CA 1
ATOM 794 C C . ALA A 1 101 ? 18.872 -6.263 0.284 1.00 82.38 101 ALA A C 1
ATOM 796 O O . ALA A 1 101 ? 18.314 -5.472 1.043 1.00 82.38 101 ALA A O 1
ATOM 797 N N . SER A 1 102 ? 18.192 -7.250 -0.316 1.00 82.25 102 SER A N 1
ATOM 798 C CA . SER A 1 102 ? 16.753 -7.513 -0.136 1.00 82.25 102 SER A CA 1
ATOM 799 C C . SER A 1 102 ? 15.878 -6.257 -0.266 1.00 82.25 102 SER A C 1
ATOM 801 O O . SER A 1 102 ? 14.937 -6.059 0.499 1.00 82.25 102 SER A O 1
ATOM 803 N N . TRP A 1 103 ? 16.214 -5.372 -1.214 1.00 83.56 103 TRP A N 1
ATOM 804 C CA . TRP A 1 103 ? 15.491 -4.116 -1.461 1.00 83.56 103 TRP A CA 1
ATOM 805 C C . TRP A 1 103 ? 15.421 -3.177 -0.238 1.00 83.56 103 TRP A C 1
ATOM 807 O O . TRP A 1 103 ? 14.515 -2.350 -0.137 1.00 83.56 103 TRP A O 1
ATOM 817 N N . LEU A 1 104 ? 16.409 -3.246 0.666 1.00 82.88 104 LEU A N 1
ATOM 818 C CA . LEU A 1 104 ? 16.491 -2.468 1.914 1.00 82.88 104 LEU A CA 1
ATOM 819 C C . LEU A 1 104 ? 16.197 -0.973 1.759 1.00 82.88 104 LEU A C 1
ATOM 821 O O . LEU A 1 104 ? 15.585 -0.383 2.642 1.00 82.88 104 LEU A O 1
ATOM 825 N N . VAL A 1 105 ? 16.601 -0.358 0.645 1.00 80.62 105 VAL A N 1
ATOM 826 C CA . VAL A 1 105 ? 16.336 1.064 0.375 1.00 80.62 105 VAL A CA 1
ATOM 827 C C . VAL A 1 105 ? 14.835 1.363 0.355 1.00 80.62 105 VAL A C 1
ATOM 829 O O . VAL A 1 105 ? 14.412 2.357 0.935 1.00 80.62 105 VAL A O 1
ATOM 832 N N . PHE A 1 106 ? 14.019 0.496 -0.243 1.00 82.56 106 PHE A N 1
ATOM 833 C CA . PHE A 1 106 ? 12.566 0.672 -0.265 1.00 82.56 106 PHE A CA 1
ATOM 834 C C . PHE A 1 106 ? 11.960 0.496 1.131 1.00 82.56 106 PHE A C 1
ATOM 836 O O . PHE A 1 106 ? 11.147 1.316 1.546 1.00 82.56 106 PHE A O 1
ATOM 843 N N . ASN A 1 107 ? 12.439 -0.490 1.896 1.00 80.12 107 ASN A N 1
ATOM 844 C CA . ASN A 1 107 ? 12.006 -0.712 3.282 1.00 80.12 107 ASN A CA 1
ATOM 845 C C . ASN A 1 107 ? 12.373 0.462 4.211 1.00 80.12 107 ASN A C 1
ATOM 847 O O . ASN A 1 107 ? 11.618 0.815 5.116 1.00 80.12 107 ASN A O 1
ATOM 851 N N . LEU A 1 108 ? 13.539 1.082 4.003 1.00 76.31 108 LEU A N 1
ATOM 852 C CA . LEU A 1 108 ? 13.976 2.255 4.766 1.00 76.31 108 LEU A CA 1
ATOM 853 C C . LEU A 1 108 ? 13.168 3.505 4.412 1.00 76.31 108 LEU A C 1
ATOM 855 O O . LEU A 1 108 ? 12.823 4.274 5.307 1.00 76.31 108 LEU A O 1
ATOM 859 N N . LEU A 1 109 ? 12.855 3.70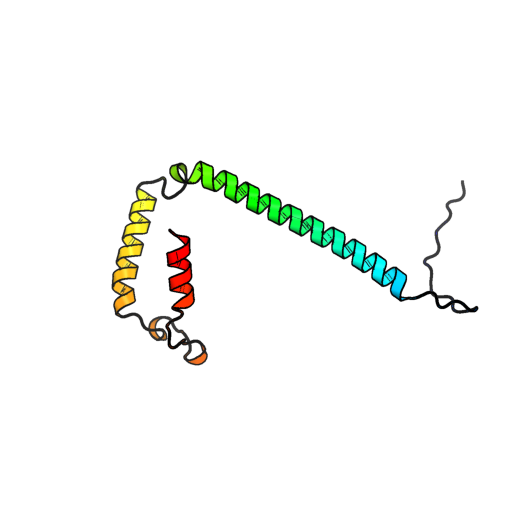6 3.130 1.00 70.75 109 LEU A N 1
ATOM 860 C CA . LEU A 1 109 ? 12.025 4.825 2.683 1.00 70.75 109 LEU A CA 1
ATOM 861 C C . LEU A 1 109 ? 10.600 4.739 3.242 1.00 70.75 109 LEU A C 1
ATOM 863 O O . LEU A 1 109 ? 10.067 5.755 3.682 1.00 70.75 109 LEU A O 1
ATOM 867 N N . ASP A 1 110 ? 10.020 3.539 3.295 1.00 74.38 110 ASP A N 1
ATOM 868 C CA . ASP A 1 110 ? 8.693 3.312 3.878 1.00 74.38 110 ASP A CA 1
ATOM 869 C C . ASP A 1 110 ? 8.656 3.685 5.372 1.00 74.38 110 ASP A C 1
ATOM 871 O O . ASP A 1 110 ? 7.823 4.475 5.820 1.00 74.38 110 ASP A O 1
ATOM 875 N N . ARG A 1 111 ? 9.660 3.236 6.136 1.00 69.44 111 ARG A N 1
ATOM 876 C CA . ARG A 1 111 ? 9.779 3.544 7.571 1.00 69.44 111 ARG A CA 1
ATOM 877 C C . ARG A 1 111 ? 9.985 5.025 7.882 1.00 69.44 111 ARG A C 1
ATOM 879 O O . ARG A 1 111 ? 9.560 5.477 8.940 1.00 69.44 111 ARG A O 1
ATOM 886 N N . LEU A 1 112 ? 10.640 5.775 6.997 1.00 65.56 112 LEU A N 1
ATOM 887 C CA . LEU A 1 112 ? 10.841 7.218 7.166 1.00 65.56 112 LEU A CA 1
ATOM 888 C C . LEU A 1 112 ? 9.610 8.042 6.765 1.00 65.56 112 LEU A C 1
ATOM 890 O O . LEU A 1 112 ? 9.480 9.178 7.210 1.00 65.56 112 LEU A O 1
ATOM 894 N N . SER A 1 113 ? 8.712 7.491 5.943 1.00 54.12 113 SER A N 1
ATOM 895 C CA . SER A 1 113 ? 7.489 8.177 5.511 1.00 54.12 113 SER A CA 1
ATOM 896 C C . SER A 1 113 ? 6.335 8.076 6.519 1.00 54.12 113 SER A C 1
ATOM 898 O O . SER A 1 113 ? 5.351 8.800 6.370 1.00 54.12 113 SER A O 1
ATOM 900 N N . LEU A 1 114 ? 6.440 7.189 7.514 1.00 53.53 114 LEU A N 1
ATOM 901 C CA . LEU A 1 114 ? 5.441 6.956 8.568 1.00 53.53 114 LEU A CA 1
ATOM 902 C C . LEU A 1 114 ? 5.797 7.631 9.914 1.00 53.53 114 LEU A C 1
ATOM 904 O O . LEU A 1 114 ? 5.155 7.342 10.924 1.00 53.53 114 LEU A O 1
ATOM 908 N N . GLY A 1 115 ? 6.817 8.500 9.936 1.00 42.75 115 GLY A N 1
ATOM 909 C CA . GLY A 1 115 ? 7.236 9.293 11.103 1.00 42.75 115 GLY A CA 1
ATOM 910 C C . GLY A 1 115 ? 6.679 10.711 11.128 1.00 42.75 115 GLY A C 1
ATOM 911 O O . GLY A 1 115 ? 6.511 11.305 10.038 1.00 42.75 115 GLY A O 1
#